Protein AF-A0A441TQZ9-F1 (afdb_monomer_lite)

Foldseek 3Di:
DDDDDPPDPPPQDPVNVLVVCVVVPHDSVVVVVVVPDPVVVVVVVVVVVVCVVVVQPAPDWDDDPPDIRHDDD

Radius of gyration: 15.76 Å; chains: 1; bounding box: 28×32×40 Å

Sequence (73 aa):
MKVPLPGAVAQLSEFDILTIARHVGLEVEQLKRDMEDRAIENVLERNCALAKELYINVTPALVLGDEVISGVL

Structure (mmCIF, N/CA/C/O backbone):
data_AF-A0A441TQZ9-F1
#
_entry.id   AF-A0A441TQZ9-F1
#
loop_
_atom_site.group_PDB
_atom_site.id
_atom_site.type_symbol
_atom_site.label_atom_id
_atom_site.label_alt_id
_atom_site.label_comp_id
_atom_site.label_asym_id
_atom_site.label_entity_id
_atom_site.label_seq_id
_atom_site.pdbx_PDB_ins_code
_atom_site.Cartn_x
_atom_site.Cartn_y
_atom_site.Cartn_z
_atom_site.occupancy
_atom_site.B_iso_or_equiv
_atom_site.auth_seq_id
_atom_site.auth_comp_id
_atom_site.auth_asym_id
_atom_site.auth_atom_id
_atom_site.pdbx_PDB_model_num
ATOM 1 N N . MET A 1 1 ? -13.976 19.891 7.919 1.00 44.12 1 MET A N 1
ATOM 2 C CA . MET A 1 1 ? -12.820 18.975 7.809 1.00 44.12 1 MET A CA 1
ATOM 3 C C . MET A 1 1 ? -12.363 19.012 6.358 1.00 44.12 1 MET A C 1
ATOM 5 O O . MET A 1 1 ? -13.198 18.793 5.490 1.00 44.12 1 MET A O 1
ATOM 9 N N . LYS A 1 2 ? -11.127 19.432 6.069 1.00 45.56 2 LYS A N 1
ATOM 10 C CA . LYS A 1 2 ? -10.646 19.582 4.687 1.00 45.56 2 LYS A CA 1
ATOM 11 C C . LYS A 1 2 ? -10.159 18.214 4.214 1.00 45.56 2 LYS A C 1
ATOM 13 O O . LYS A 1 2 ? -9.134 17.746 4.692 1.00 45.56 2 LYS A O 1
ATOM 18 N N . VAL A 1 3 ? -10.924 17.562 3.343 1.00 55.75 3 VAL A N 1
ATOM 19 C CA . VAL A 1 3 ? -10.467 16.350 2.649 1.00 55.75 3 VAL A CA 1
ATOM 20 C C . VAL A 1 3 ? -9.249 16.757 1.801 1.00 55.75 3 VAL A C 1
ATOM 22 O O . VAL A 1 3 ? -9.345 17.773 1.103 1.00 55.75 3 VAL A O 1
ATOM 25 N N . PRO A 1 4 ? -8.091 16.077 1.895 1.00 49.62 4 PRO A N 1
ATOM 26 C CA . PRO A 1 4 ? -6.925 16.443 1.099 1.00 49.62 4 PRO A CA 1
ATOM 27 C C . PRO A 1 4 ? -7.229 16.276 -0.396 1.00 49.62 4 PRO A C 1
ATOM 29 O O . PRO A 1 4 ? -7.933 15.349 -0.793 1.00 49.62 4 PRO A O 1
ATOM 32 N N . LEU A 1 5 ? -6.711 17.193 -1.215 1.00 44.81 5 LEU A N 1
ATOM 33 C CA . LEU A 1 5 ? -6.805 17.134 -2.677 1.00 44.81 5 LEU A CA 1
ATOM 34 C C . LEU A 1 5 ? -5.985 15.944 -3.224 1.00 44.81 5 LEU A C 1
ATOM 36 O O . LEU A 1 5 ? -4.918 15.659 -2.671 1.00 44.81 5 LEU A O 1
ATOM 40 N N . PRO A 1 6 ? -6.420 15.287 -4.318 1.00 41.53 6 PRO A N 1
ATOM 41 C CA . PRO A 1 6 ? -5.630 14.249 -4.974 1.00 41.53 6 PRO A CA 1
ATOM 42 C C . PRO A 1 6 ? -4.362 14.880 -5.564 1.00 41.53 6 PRO A C 1
ATOM 44 O O . PRO A 1 6 ? -4.459 15.831 -6.335 1.00 41.53 6 PRO A O 1
ATOM 47 N N . GLY A 1 7 ? -3.183 14.386 -5.177 1.00 49.03 7 GLY A N 1
ATOM 48 C CA . GLY A 1 7 ? -1.893 14.813 -5.744 1.00 49.03 7 GLY A CA 1
ATOM 49 C C . GLY A 1 7 ? -0.832 15.246 -4.728 1.00 49.03 7 GLY A C 1
ATOM 50 O O . GLY A 1 7 ? 0.346 15.291 -5.064 1.00 49.03 7 GLY A O 1
ATOM 51 N N . ALA A 1 8 ? -1.199 15.496 -3.469 1.00 48.53 8 ALA A N 1
ATOM 52 C CA . ALA A 1 8 ? -0.229 15.529 -2.378 1.00 48.53 8 ALA A CA 1
ATOM 53 C C . ALA A 1 8 ? -0.201 14.144 -1.727 1.00 48.53 8 ALA A C 1
ATOM 55 O O . ALA A 1 8 ? -1.256 13.638 -1.342 1.00 48.53 8 ALA A O 1
ATOM 56 N N . VAL A 1 9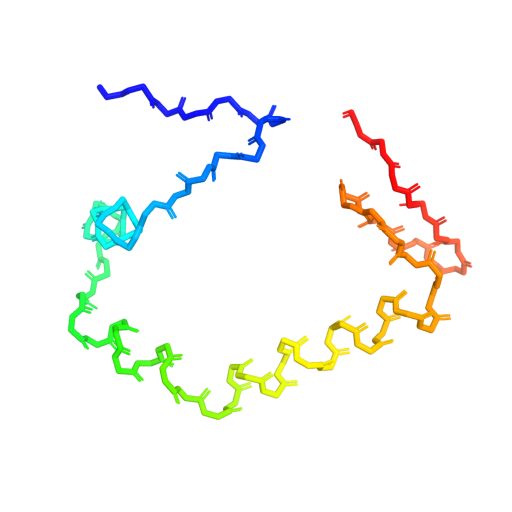 ? 0.981 13.538 -1.576 1.00 59.47 9 VAL A N 1
ATOM 57 C CA . VAL A 1 9 ? 1.163 12.407 -0.654 1.00 59.47 9 VAL A CA 1
ATOM 58 C C . VAL A 1 9 ? 0.897 12.964 0.742 1.00 59.47 9 VAL A C 1
ATOM 60 O O . VAL A 1 9 ? 1.778 13.522 1.391 1.00 59.47 9 VAL A O 1
ATOM 63 N N . ALA A 1 10 ? -0.367 12.951 1.159 1.00 62.59 10 ALA A N 1
ATOM 64 C CA . ALA A 1 10 ? -0.737 13.348 2.498 1.00 62.59 10 ALA A CA 1
ATOM 65 C C . ALA A 1 10 ? -0.096 12.322 3.426 1.00 62.59 10 ALA A C 1
ATOM 67 O O . ALA A 1 10 ? -0.409 11.133 3.359 1.00 62.59 10 ALA A O 1
ATOM 68 N N . GLN A 1 11 ? 0.842 12.775 4.252 1.00 80.62 11 GLN A N 1
ATOM 69 C CA . GLN A 1 11 ? 1.376 11.953 5.322 1.00 80.62 11 GLN A CA 1
ATOM 70 C C . GLN A 1 11 ? 0.239 11.760 6.329 1.00 80.62 11 GLN A C 1
ATOM 72 O O . GLN A 1 11 ? -0.049 12.646 7.129 1.00 80.62 11 GLN A O 1
ATOM 77 N N . LEU A 1 12 ? -0.475 10.642 6.205 1.00 89.06 12 LEU A N 1
ATOM 78 C CA . LEU A 1 12 ? -1.525 10.263 7.139 1.00 89.06 12 LEU A CA 1
ATOM 79 C C . LEU A 1 12 ? -0.864 9.632 8.360 1.00 89.06 12 LEU A C 1
ATOM 81 O O . LEU A 1 12 ? -0.108 8.668 8.236 1.00 89.06 12 LEU A O 1
ATOM 85 N N . SER A 1 13 ? -1.149 10.177 9.537 1.00 93.62 13 SER A N 1
ATOM 86 C CA . SER A 1 13 ? -0.818 9.501 10.786 1.00 9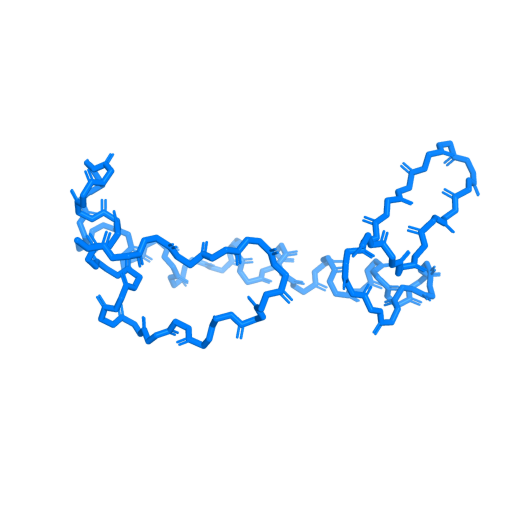3.62 13 SER A CA 1
ATOM 87 C C . SER A 1 13 ? -1.768 8.324 11.017 1.00 93.62 13 SER A C 1
ATOM 89 O O . SER A 1 13 ? -2.865 8.269 10.456 1.00 93.62 13 SER A O 1
ATOM 91 N N . GLU A 1 14 ? -1.394 7.403 11.904 1.00 92.88 14 GLU A N 1
ATOM 92 C CA . GLU A 1 14 ? -2.305 6.341 12.346 1.00 92.88 14 GLU A CA 1
ATOM 93 C C . GLU A 1 14 ? -3.611 6.926 12.912 1.00 92.88 14 GLU A C 1
ATOM 95 O O . GLU A 1 14 ? -4.698 6.432 12.624 1.00 92.88 14 GLU A O 1
ATOM 100 N N . PHE A 1 15 ? -3.532 8.049 13.634 1.00 94.31 15 PHE A N 1
ATOM 101 C CA . PHE A 1 15 ? -4.715 8.750 14.130 1.00 94.31 15 PHE A CA 1
ATOM 102 C C . PHE A 1 15 ? -5.654 9.194 12.997 1.00 94.31 15 PHE A C 1
ATOM 104 O O . PHE A 1 15 ? -6.872 9.015 13.107 1.00 94.31 15 PHE A O 1
ATOM 111 N N . ASP A 1 16 ? -5.109 9.738 11.905 1.00 94.94 16 ASP A N 1
ATOM 112 C CA . ASP A 1 16 ? -5.903 10.141 10.740 1.00 94.94 16 ASP A CA 1
ATOM 113 C C . ASP A 1 16 ? -6.580 8.924 10.099 1.00 94.94 16 ASP A C 1
ATOM 115 O O . ASP A 1 16 ? -7.783 8.953 9.828 1.00 94.94 16 ASP A O 1
ATOM 119 N N . ILE A 1 17 ? -5.834 7.828 9.931 1.00 95.44 17 ILE A N 1
ATOM 120 C CA . ILE A 1 17 ? -6.321 6.573 9.341 1.00 95.44 17 ILE A CA 1
ATOM 121 C C . ILE A 1 17 ? -7.486 6.005 10.158 1.00 95.44 17 ILE A C 1
ATOM 123 O O . ILE A 1 17 ? -8.558 5.745 9.609 1.00 95.44 17 ILE A O 1
ATOM 127 N N . LEU A 1 18 ? -7.324 5.863 11.477 1.00 96.50 18 LEU A N 1
ATOM 128 C CA . LEU A 1 18 ? -8.364 5.303 12.348 1.00 96.50 18 LEU A CA 1
ATOM 129 C C . LEU A 1 18 ? -9.576 6.240 12.489 1.00 96.50 18 LEU A C 1
ATOM 131 O O . LEU A 1 18 ? -10.703 5.786 12.717 1.00 96.50 18 LEU A O 1
ATOM 135 N N . THR A 1 19 ? -9.375 7.551 12.334 1.00 96.50 19 THR A N 1
ATOM 136 C CA . THR A 1 19 ? -10.468 8.531 12.276 1.00 96.50 19 THR A CA 1
ATOM 137 C C . THR A 1 19 ? -11.285 8.363 10.997 1.00 96.50 19 THR A C 1
ATOM 139 O O . THR A 1 19 ? -12.515 8.308 11.064 1.00 96.50 19 THR A O 1
ATOM 142 N N . ILE A 1 20 ? -10.621 8.223 9.846 1.00 96.75 20 ILE A N 1
ATOM 143 C CA . ILE A 1 20 ? -11.277 7.959 8.559 1.00 96.75 20 ILE A CA 1
ATOM 144 C C . ILE A 1 20 ? -12.017 6.620 8.610 1.00 96.75 20 ILE A C 1
ATOM 146 O O . ILE A 1 20 ? -13.190 6.577 8.248 1.00 96.75 20 ILE A O 1
ATOM 150 N N . ALA A 1 21 ? -11.384 5.562 9.125 1.00 97.38 21 ALA A N 1
ATOM 151 C CA . ALA A 1 21 ? -11.984 4.234 9.260 1.00 97.38 21 ALA A CA 1
ATOM 152 C C . ALA A 1 21 ? -13.319 4.278 10.018 1.00 97.38 21 ALA A C 1
ATOM 154 O O . ALA A 1 21 ? -14.338 3.783 9.537 1.00 97.38 21 ALA A O 1
ATOM 155 N N . ARG A 1 22 ? -13.341 4.961 11.165 1.00 97.75 22 ARG A N 1
ATOM 156 C CA . ARG A 1 22 ? -14.566 5.164 11.947 1.00 97.75 22 ARG A CA 1
ATOM 157 C C . ARG A 1 22 ? -15.612 5.973 11.186 1.00 97.75 22 ARG A C 1
ATOM 159 O O . ARG A 1 22 ? -16.796 5.666 11.263 1.00 97.75 22 ARG A O 1
ATOM 166 N N . HIS A 1 23 ? -15.186 7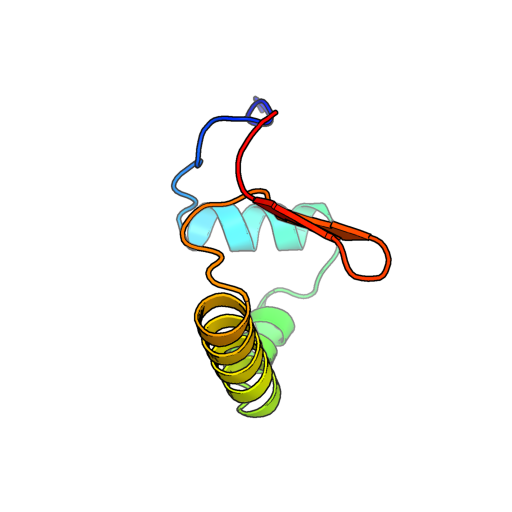.010 10.465 1.00 97.62 23 HIS A N 1
ATOM 167 C CA . HIS A 1 23 ? -16.085 7.863 9.690 1.00 97.62 23 HIS A CA 1
ATOM 168 C C . HIS A 1 23 ? -16.781 7.099 8.556 1.00 97.62 23 HIS A C 1
ATOM 170 O O . HIS A 1 23 ? -17.954 7.350 8.292 1.00 97.62 23 HIS A O 1
ATOM 176 N N . VAL A 1 24 ? -16.089 6.144 7.928 1.00 98.06 24 VAL A N 1
ATOM 177 C CA . VAL A 1 24 ? -16.664 5.276 6.885 1.00 98.06 24 VAL A CA 1
ATOM 178 C C . VAL A 1 24 ? -17.386 4.040 7.444 1.00 98.06 24 VAL A C 1
ATOM 180 O O . VAL A 1 24 ? -17.888 3.232 6.669 1.00 98.06 24 VAL A O 1
ATOM 183 N N . GLY A 1 25 ? -17.478 3.902 8.773 1.00 97.62 25 GLY A N 1
ATOM 184 C CA . GLY A 1 25 ? -18.258 2.858 9.445 1.00 97.62 25 GLY A CA 1
ATOM 185 C C . GLY A 1 25 ? -17.517 1.548 9.735 1.00 97.62 25 GLY A C 1
ATOM 186 O O . GLY A 1 25 ? -18.174 0.551 10.026 1.00 97.62 25 GLY A O 1
ATOM 187 N N . LEU A 1 26 ? -16.182 1.522 9.672 1.00 98.38 26 LEU A N 1
ATOM 188 C CA . LEU A 1 26 ? -15.393 0.348 10.064 1.00 98.38 26 LEU A CA 1
ATOM 189 C C . LEU A 1 26 ? -15.305 0.209 11.591 1.00 98.38 26 LEU A C 1
ATOM 191 O O . LEU A 1 26 ? -15.197 1.201 12.319 1.00 98.38 26 LEU A O 1
ATOM 195 N N . GLU A 1 27 ? -15.286 -1.038 12.068 1.00 98.38 27 GLU A N 1
ATOM 196 C CA . GLU A 1 27 ? -14.930 -1.357 13.452 1.00 98.38 27 GLU A CA 1
ATOM 197 C C . GLU A 1 27 ? -13.409 -1.221 13.603 1.00 98.38 27 GLU A C 1
ATOM 199 O O . GLU A 1 27 ? -12.630 -1.914 12.949 1.00 98.38 27 GLU A O 1
ATOM 204 N N . VAL A 1 28 ? -12.986 -0.261 14.422 1.00 98.06 28 VAL A N 1
ATOM 205 C CA . VAL A 1 28 ? -11.592 0.188 14.494 1.00 98.06 28 VAL A CA 1
ATOM 206 C C . VAL A 1 28 ? -10.686 -0.874 15.111 1.00 98.06 28 VAL A C 1
ATOM 208 O O . VAL A 1 28 ? -9.555 -1.041 14.660 1.00 98.06 28 VAL A O 1
ATOM 211 N N . GLU A 1 29 ? -11.156 -1.598 16.124 1.00 97.94 29 GLU A N 1
ATOM 212 C CA . GLU A 1 29 ? -10.329 -2.604 16.793 1.00 97.94 29 GLU A CA 1
ATOM 213 C C . GLU A 1 29 ? -10.153 -3.856 15.930 1.00 97.94 29 GLU A C 1
ATOM 215 O O . GLU A 1 29 ? -9.092 -4.478 15.943 1.00 97.94 29 GLU A O 1
ATOM 220 N N . GLN A 1 30 ? -11.158 -4.207 15.133 1.00 98.06 30 GLN A N 1
ATOM 221 C CA . GLN A 1 30 ? -11.057 -5.223 14.099 1.00 98.06 30 GLN A CA 1
ATOM 222 C C . GLN A 1 30 ? -10.094 -4.783 13.000 1.00 98.06 30 GLN A C 1
ATOM 224 O O . GLN A 1 30 ? -9.189 -5.545 12.692 1.00 98.06 30 GLN A O 1
ATOM 229 N N . LEU A 1 31 ? -10.205 -3.552 12.488 1.00 98.00 31 LEU A N 1
ATOM 230 C CA . LEU A 1 31 ? -9.277 -3.044 11.473 1.00 98.00 31 LEU A CA 1
ATOM 231 C C . LEU A 1 31 ? -7.814 -3.147 11.927 1.00 98.00 31 LEU A C 1
ATOM 233 O O . LEU A 1 31 ? -6.974 -3.592 11.155 1.00 98.00 31 LEU A O 1
ATOM 237 N N . LYS A 1 32 ? -7.506 -2.776 13.176 1.00 97.25 32 LYS A N 1
ATOM 238 C CA . LYS A 1 32 ? -6.145 -2.906 13.721 1.00 97.25 32 LYS A CA 1
ATOM 239 C C . LYS A 1 32 ? -5.647 -4.350 13.716 1.00 97.25 32 LYS A C 1
ATOM 241 O O . LYS A 1 32 ? -4.515 -4.588 13.320 1.00 97.25 32 LYS A O 1
ATOM 246 N N . ARG A 1 33 ? -6.489 -5.302 14.135 1.00 97.62 33 ARG A N 1
ATOM 247 C CA . ARG A 1 33 ? -6.144 -6.734 14.107 1.00 97.62 33 ARG A CA 1
ATOM 248 C C . ARG A 1 33 ? -5.941 -7.229 12.679 1.00 97.62 33 ARG A C 1
ATOM 250 O O . ARG A 1 33 ? -4.981 -7.939 12.414 1.00 97.62 33 ARG A O 1
ATOM 257 N N . ASP A 1 34 ? -6.819 -6.825 11.769 1.00 97.56 34 ASP A N 1
ATOM 258 C CA . ASP A 1 34 ? -6.760 -7.233 10.369 1.00 97.56 34 ASP A CA 1
ATOM 259 C C . ASP A 1 34 ? -5.496 -6.675 9.690 1.00 97.56 34 ASP A C 1
ATOM 261 O O . ASP A 1 34 ? -4.874 -7.376 8.900 1.00 97.56 34 ASP A O 1
ATOM 265 N N . MET A 1 35 ? -5.053 -5.459 10.042 1.00 96.31 35 MET A N 1
ATOM 266 C CA . MET A 1 35 ? -3.801 -4.860 9.550 1.00 96.31 35 MET A CA 1
ATOM 267 C C . MET A 1 35 ? -2.539 -5.665 9.911 1.00 96.31 35 MET A C 1
ATOM 269 O O . MET A 1 35 ? -1.524 -5.509 9.236 1.00 96.31 35 MET A O 1
ATOM 273 N N . GLU A 1 36 ? -2.586 -6.519 10.937 1.00 96.94 36 GLU A N 1
ATOM 274 C CA . GLU A 1 36 ? -1.477 -7.402 11.332 1.00 96.94 36 GLU A CA 1
ATOM 275 C C . GLU A 1 36 ? -1.476 -8.745 10.574 1.00 96.94 36 GLU A C 1
ATOM 277 O O . GLU A 1 36 ? -0.567 -9.564 10.747 1.00 96.94 36 GLU A O 1
ATOM 282 N N . ASP A 1 37 ? -2.478 -9.001 9.724 1.00 98.25 37 ASP A N 1
ATOM 283 C CA . ASP A 1 37 ? -2.595 -10.258 8.989 1.00 98.25 37 ASP A CA 1
ATOM 284 C C . ASP A 1 37 ? -1.439 -10.434 7.985 1.00 98.25 37 ASP A C 1
ATOM 286 O O . ASP A 1 37 ? -1.190 -9.611 7.097 1.00 98.25 37 ASP A O 1
ATOM 290 N N . ARG A 1 38 ? -0.760 -11.584 8.073 1.00 98.00 38 ARG A N 1
ATOM 291 C CA . ARG A 1 38 ? 0.313 -11.993 7.153 1.00 98.00 38 ARG A CA 1
ATOM 292 C C . ARG A 1 38 ? -0.137 -12.018 5.694 1.00 98.00 38 ARG A C 1
ATOM 294 O O . ARG A 1 38 ? 0.694 -11.826 4.811 1.00 98.00 38 ARG A O 1
ATOM 301 N N . ALA A 1 39 ? -1.414 -12.261 5.417 1.00 97.81 39 ALA A N 1
ATOM 302 C CA . ALA A 1 39 ? -1.953 -12.200 4.068 1.00 97.81 39 ALA A CA 1
ATOM 303 C C . ALA A 1 39 ? -1.851 -10.787 3.471 1.00 97.81 39 ALA A C 1
ATOM 305 O O . ALA A 1 39 ? -1.565 -10.669 2.279 1.00 97.81 39 ALA A O 1
ATOM 306 N N . ILE A 1 40 ? -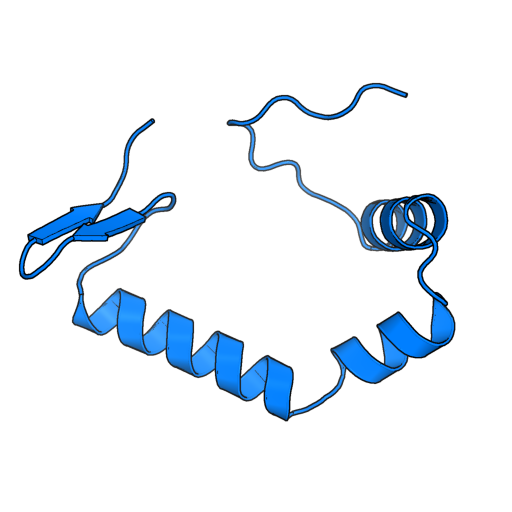2.022 -9.731 4.276 1.00 97.75 40 ILE A N 1
ATOM 307 C CA . ILE A 1 40 ? -1.868 -8.340 3.826 1.00 97.75 40 ILE A CA 1
ATOM 308 C C . ILE A 1 40 ? -0.398 -8.047 3.524 1.00 97.75 40 ILE A C 1
ATOM 310 O O . ILE A 1 40 ? -0.097 -7.562 2.432 1.00 97.75 40 ILE A O 1
ATOM 314 N N . GLU A 1 41 ? 0.516 -8.421 4.425 1.00 97.25 41 GLU A N 1
ATOM 315 C CA . GLU A 1 41 ? 1.965 -8.269 4.211 1.00 97.25 41 GLU A CA 1
ATOM 316 C C . GLU A 1 41 ? 2.406 -8.945 2.905 1.00 97.25 41 GLU A C 1
ATOM 318 O O . GLU A 1 41 ? 3.024 -8.321 2.044 1.00 97.25 41 GLU A O 1
ATOM 323 N N . ASN A 1 42 ? 1.983 -10.194 2.689 1.00 98.19 42 ASN A N 1
ATOM 324 C CA . ASN A 1 42 ? 2.316 -10.945 1.480 1.00 98.19 42 ASN A CA 1
AT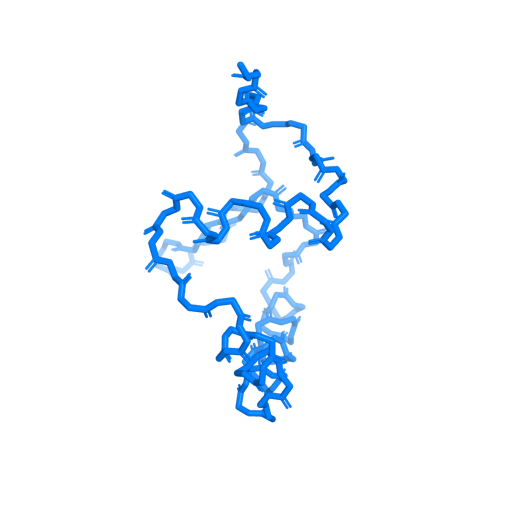OM 325 C C . ASN A 1 42 ? 1.800 -10.256 0.198 1.00 98.19 42 ASN A C 1
ATOM 327 O O . ASN A 1 42 ? 2.437 -10.337 -0.855 1.00 98.19 42 ASN A O 1
ATOM 331 N N . VAL A 1 43 ? 0.635 -9.596 0.248 1.00 98.06 43 VAL A N 1
ATOM 332 C CA . VAL A 1 43 ? 0.100 -8.835 -0.896 1.00 98.06 43 VAL A CA 1
ATOM 333 C C . VAL A 1 43 ? 0.936 -7.581 -1.158 1.00 98.06 43 VAL A C 1
ATOM 335 O O . VAL A 1 43 ? 1.225 -7.292 -2.321 1.00 98.06 43 VAL A O 1
ATOM 338 N N . LEU A 1 44 ? 1.360 -6.864 -0.114 1.00 97.06 44 LEU A N 1
ATOM 339 C CA . LEU A 1 44 ? 2.232 -5.693 -0.241 1.00 97.06 44 LEU A CA 1
ATOM 340 C C . LEU A 1 44 ? 3.598 -6.075 -0.826 1.00 97.06 44 LEU A C 1
ATOM 342 O O . LEU A 1 44 ? 4.048 -5.450 -1.789 1.00 97.06 44 LEU A O 1
ATOM 346 N N . GLU A 1 45 ? 4.220 -7.138 -0.313 1.00 97.94 45 GLU A N 1
ATOM 347 C CA . GLU A 1 45 ? 5.488 -7.671 -0.823 1.00 97.94 45 GLU A CA 1
ATOM 348 C C . GLU A 1 45 ? 5.378 -8.070 -2.301 1.00 97.94 45 GLU A C 1
ATOM 350 O O . GLU A 1 45 ? 6.218 -7.679 -3.118 1.00 97.94 45 GLU A O 1
ATOM 355 N N . ARG A 1 46 ? 4.307 -8.787 -2.671 1.00 98.12 46 ARG A N 1
ATOM 356 C CA . ARG A 1 46 ? 4.053 -9.197 -4.059 1.00 98.12 46 ARG A CA 1
ATOM 357 C C . ARG A 1 46 ? 3.859 -8.001 -4.987 1.00 98.12 46 ARG A C 1
ATOM 359 O O . ARG A 1 46 ? 4.412 -7.996 -6.083 1.00 98.12 46 ARG A O 1
ATOM 366 N N . ASN A 1 47 ? 3.107 -6.987 -4.565 1.00 96.69 47 ASN A N 1
ATOM 367 C CA . ASN A 1 47 ? 2.889 -5.784 -5.369 1.00 96.69 47 ASN A CA 1
ATOM 368 C C . ASN A 1 47 ? 4.194 -4.992 -5.557 1.00 96.69 47 ASN A C 1
ATOM 370 O O . ASN A 1 47 ? 4.476 -4.530 -6.661 1.00 96.69 47 ASN A O 1
ATOM 374 N N . CYS A 1 48 ? 5.027 -4.892 -4.516 1.00 95.88 48 CYS A N 1
ATOM 375 C CA . CYS A 1 48 ? 6.355 -4.283 -4.602 1.00 95.88 48 CYS A CA 1
ATOM 376 C C . CYS A 1 48 ? 7.301 -5.062 -5.530 1.00 95.88 48 CYS A C 1
ATOM 378 O O . CYS A 1 48 ? 8.086 -4.449 -6.254 1.00 95.88 48 CYS A O 1
ATOM 380 N N . ALA A 1 49 ? 7.251 -6.398 -5.519 1.00 97.56 49 ALA A N 1
ATOM 381 C CA . ALA A 1 49 ? 8.026 -7.230 -6.438 1.00 97.56 49 ALA A CA 1
ATOM 382 C C . ALA A 1 49 ? 7.571 -7.032 -7.892 1.00 97.56 49 ALA A C 1
ATOM 384 O O . ALA A 1 49 ? 8.399 -6.753 -8.756 1.00 97.56 49 ALA A O 1
ATOM 385 N N . LEU A 1 50 ? 6.258 -7.058 -8.135 1.00 96.31 50 LEU A N 1
ATOM 386 C CA . LEU A 1 50 ? 5.680 -6.818 -9.456 1.00 96.31 50 LEU A CA 1
ATOM 387 C C . LEU A 1 50 ? 6.042 -5.428 -10.000 1.00 96.31 50 LEU A C 1
ATOM 389 O O . LEU A 1 50 ? 6.405 -5.297 -11.165 1.00 96.31 50 LEU A O 1
ATOM 393 N N . ALA A 1 51 ? 6.006 -4.389 -9.160 1.00 95.38 51 ALA A N 1
ATOM 394 C CA . ALA A 1 51 ? 6.422 -3.046 -9.559 1.00 95.38 51 ALA A CA 1
ATOM 395 C C . ALA A 1 51 ? 7.886 -3.012 -10.036 1.00 95.38 51 ALA A C 1
ATOM 397 O O . ALA A 1 51 ? 8.183 -2.379 -11.047 1.00 95.38 51 ALA A O 1
ATOM 398 N N . LYS A 1 52 ? 8.792 -3.743 -9.367 1.00 95.25 52 LYS A N 1
ATOM 399 C CA . LYS A 1 52 ? 10.201 -3.860 -9.788 1.00 95.25 52 LYS A CA 1
ATOM 400 C C . LYS A 1 52 ? 10.340 -4.579 -11.129 1.00 95.25 52 LYS A C 1
ATOM 402 O O . LYS A 1 52 ? 11.110 -4.125 -11.969 1.00 95.25 52 LYS A O 1
ATOM 407 N N . GLU A 1 53 ? 9.605 -5.670 -11.331 1.00 96.19 53 GLU A N 1
ATOM 408 C C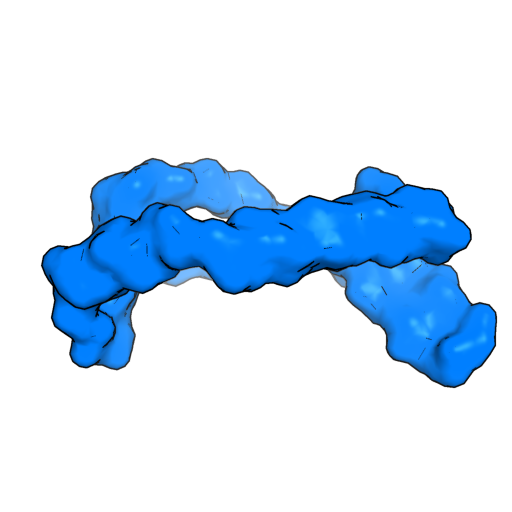A . GLU A 1 53 ? 9.620 -6.443 -12.584 1.00 96.19 53 GLU A CA 1
ATOM 409 C C . GLU A 1 53 ? 9.100 -5.632 -13.778 1.00 96.19 53 GLU A C 1
ATOM 411 O O . GLU A 1 53 ? 9.619 -5.755 -14.884 1.00 96.19 53 GLU A O 1
ATOM 416 N N . LEU A 1 54 ? 8.117 -4.759 -13.543 1.00 94.81 54 LEU A N 1
ATOM 417 C CA . LEU A 1 54 ? 7.531 -3.873 -14.552 1.00 94.81 54 LEU A CA 1
ATOM 418 C C . LEU A 1 54 ? 8.244 -2.515 -14.673 1.00 94.81 54 LEU A C 1
ATOM 420 O O . LEU A 1 54 ? 7.759 -1.636 -15.383 1.00 94.81 54 LEU A O 1
ATOM 424 N N . TYR A 1 55 ? 9.375 -2.320 -13.985 1.00 93.12 55 TYR A N 1
ATOM 425 C CA . TYR A 1 55 ? 10.123 -1.054 -13.943 1.00 93.12 55 TYR A CA 1
ATOM 426 C C . TYR A 1 55 ? 9.292 0.166 -13.481 1.00 93.12 55 TYR A C 1
ATOM 428 O O . TYR A 1 55 ? 9.590 1.311 -13.832 1.00 93.12 55 TYR A O 1
ATOM 436 N N . ILE A 1 56 ? 8.271 -0.061 -12.649 1.00 93.88 56 ILE A N 1
ATOM 437 C CA . ILE A 1 56 ? 7.432 0.974 -12.035 1.00 93.88 56 ILE A CA 1
ATOM 438 C C . ILE A 1 56 ? 8.156 1.526 -10.804 1.00 93.88 56 ILE A C 1
ATOM 440 O O . ILE A 1 56 ? 8.176 0.911 -9.738 1.00 93.88 56 ILE A O 1
ATOM 444 N N . ASN A 1 57 ? 8.741 2.714 -10.952 1.00 90.25 57 ASN A N 1
ATOM 445 C CA . ASN A 1 57 ? 9.519 3.373 -9.893 1.00 90.25 57 ASN A CA 1
ATOM 446 C C . ASN A 1 57 ? 8.777 4.537 -9.216 1.00 90.25 57 ASN A C 1
ATOM 448 O O . ASN A 1 57 ? 9.283 5.124 -8.261 1.00 90.25 57 ASN A O 1
ATOM 452 N N . VAL A 1 58 ? 7.599 4.902 -9.723 1.00 88.00 58 VAL A N 1
ATOM 453 C CA . VAL A 1 58 ? 6.779 6.020 -9.241 1.00 88.00 58 VAL A CA 1
ATOM 454 C C . VAL A 1 58 ? 5.304 5.634 -9.261 1.00 88.00 58 VAL A C 1
ATOM 456 O O . VAL A 1 58 ? 4.899 4.733 -9.990 1.00 88.00 58 VAL A O 1
ATOM 459 N N . THR A 1 59 ? 4.495 6.333 -8.469 1.00 89.94 59 THR A N 1
ATOM 460 C CA . THR A 1 59 ? 3.032 6.209 -8.479 1.00 89.94 59 THR A CA 1
ATOM 461 C C . THR A 1 59 ? 2.409 7.564 -8.854 1.00 89.94 59 THR A C 1
ATOM 463 O O . THR A 1 59 ? 2.998 8.596 -8.526 1.00 89.94 59 THR A O 1
ATOM 466 N N . PRO A 1 60 ? 1.255 7.606 -9.546 1.00 92.31 60 PRO A N 1
ATOM 467 C CA . PRO A 1 60 ? 0.492 6.463 -10.048 1.00 92.31 60 PRO A CA 1
ATOM 468 C C . PRO A 1 60 ? 1.175 5.760 -11.235 1.00 92.31 60 PRO A C 1
ATOM 470 O O . PRO A 1 60 ? 2.025 6.334 -11.912 1.00 92.31 60 PRO A O 1
ATOM 473 N N . ALA A 1 61 ? 0.786 4.507 -11.467 1.00 92.25 61 ALA A N 1
ATOM 474 C CA . ALA A 1 61 ? 1.135 3.730 -12.652 1.00 92.25 61 ALA A CA 1
ATOM 475 C C . ALA A 1 61 ? -0.063 2.861 -13.069 1.00 92.25 61 ALA A C 1
ATOM 477 O O . ALA A 1 61 ? -0.816 2.396 -12.210 1.00 92.25 61 ALA A O 1
ATOM 478 N N . LEU A 1 62 ? -0.235 2.651 -14.373 1.00 93.25 62 LEU A N 1
ATOM 479 C CA . LEU A 1 62 ? -1.309 1.871 -14.984 1.00 93.25 62 LEU A CA 1
ATOM 480 C C . LEU A 1 62 ? -0.715 0.876 -15.988 1.00 93.25 62 LEU A C 1
ATOM 482 O O . LEU A 1 62 ? 0.122 1.246 -16.804 1.00 93.25 62 LEU A O 1
ATOM 486 N N . VAL A 1 63 ? -1.176 -0.374 -15.953 1.00 93.94 63 VAL A N 1
ATOM 487 C CA . VAL A 1 63 ? -0.839 -1.399 -16.952 1.00 93.94 63 VAL A CA 1
ATOM 488 C C . VAL A 1 63 ? -2.049 -1.599 -17.862 1.00 93.94 63 VAL A C 1
ATOM 490 O O . VAL A 1 63 ? -3.138 -1.900 -17.368 1.00 93.94 63 VAL A O 1
ATOM 493 N N . LEU A 1 64 ? -1.874 -1.424 -19.174 1.00 94.44 64 LEU A N 1
ATOM 494 C CA . LEU A 1 64 ? -2.923 -1.577 -20.184 1.00 94.44 64 LEU A CA 1
ATOM 495 C C . LEU A 1 64 ? -2.436 -2.519 -21.290 1.00 94.44 64 LEU A C 1
ATOM 497 O O . LEU A 1 64 ? -1.672 -2.127 -22.165 1.00 94.44 64 LEU A O 1
ATOM 501 N N . GLY A 1 65 ? -2.892 -3.772 -21.255 1.00 94.38 65 GLY A N 1
ATOM 502 C CA . GLY A 1 65 ? -2.382 -4.795 -22.166 1.00 94.38 65 GLY A CA 1
ATOM 503 C C . GLY A 1 65 ? -0.907 -5.084 -21.885 1.00 94.38 65 GLY A C 1
ATOM 504 O O . GLY A 1 65 ? -0.563 -5.496 -20.780 1.00 94.38 65 GLY A O 1
ATOM 505 N N . ASP A 1 66 ? -0.061 -4.880 -22.888 1.00 94.12 66 ASP A N 1
ATOM 506 C CA . ASP A 1 66 ? 1.396 -5.010 -22.831 1.00 94.12 66 ASP A CA 1
ATOM 507 C C . ASP A 1 66 ? 2.121 -3.682 -22.541 1.00 94.12 66 ASP A C 1
ATOM 509 O O . ASP A 1 66 ? 3.348 -3.661 -22.433 1.00 94.12 66 ASP A O 1
ATOM 513 N N . GLU A 1 67 ? 1.383 -2.582 -22.370 1.00 93.12 67 GLU A N 1
ATOM 514 C CA . GLU A 1 67 ? 1.940 -1.260 -22.088 1.00 93.12 67 GLU A CA 1
ATOM 515 C C . GLU A 1 67 ? 1.925 -0.933 -20.585 1.00 93.12 67 GLU A C 1
ATOM 517 O O . GLU A 1 67 ? 0.924 -1.129 -19.887 1.00 93.12 67 GLU A O 1
ATOM 522 N N . VAL A 1 68 ? 3.038 -0.380 -20.088 1.00 93.00 68 VAL A N 1
ATOM 523 C CA . VAL A 1 68 ? 3.156 0.173 -18.731 1.00 93.00 68 VAL A CA 1
ATOM 524 C C . VAL A 1 68 ? 3.227 1.696 -18.815 1.00 93.00 68 VAL A C 1
ATOM 526 O O . VAL A 1 68 ? 4.228 2.266 -19.247 1.00 93.00 68 VAL A O 1
ATOM 529 N N . ILE A 1 69 ? 2.177 2.360 -18.341 1.00 91.56 69 ILE A N 1
ATOM 530 C CA . ILE A 1 69 ? 2.073 3.815 -18.227 1.00 91.56 69 ILE A CA 1
ATOM 531 C C . ILE A 1 69 ? 2.451 4.175 -16.785 1.00 91.56 69 ILE A C 1
ATOM 533 O O . ILE A 1 69 ? 1.611 4.162 -15.886 1.00 91.56 69 ILE A O 1
ATOM 537 N N . SER A 1 70 ? 3.743 4.405 -16.533 1.00 85.94 70 SER A N 1
ATOM 538 C CA . SER A 1 70 ? 4.271 4.698 -15.193 1.00 85.94 70 SER A CA 1
ATOM 539 C C . SER A 1 70 ? 4.573 6.181 -15.017 1.00 85.94 70 SER A C 1
ATOM 541 O O . SER A 1 70 ? 5.328 6.771 -15.788 1.00 85.94 70 SER A O 1
ATOM 543 N N . GLY A 1 71 ? 4.071 6.746 -13.923 1.00 75.19 71 GLY A N 1
ATOM 544 C CA . GLY A 1 71 ? 4.124 8.175 -13.671 1.00 75.19 71 GLY A CA 1
ATOM 545 C C . GLY A 1 71 ? 3.047 8.927 -14.449 1.00 75.19 71 GLY A C 1
ATOM 546 O O . GLY A 1 71 ? 2.642 8.526 -15.535 1.00 75.19 71 GLY A O 1
ATOM 547 N N . VAL A 1 72 ? 2.667 10.071 -13.877 1.00 62.22 72 VAL A N 1
ATOM 548 C CA . VAL A 1 72 ? 1.776 11.107 -14.426 1.00 62.22 72 VAL A CA 1
ATOM 549 C C . VAL A 1 72 ? 0.273 10.896 -14.180 1.00 62.22 72 VAL A C 1
ATOM 551 O O . VAL A 1 72 ? -0.362 10.036 -14.782 1.00 62.22 72 VAL A O 1
ATOM 554 N N . LEU A 1 73 ? -0.288 11.779 -13.339 1.00 51.38 73 LEU A N 1
ATOM 555 C CA . LEU A 1 73 ? -1.379 12.706 -13.688 1.00 51.38 73 LEU A CA 1
ATOM 556 C C . LEU A 1 73 ? -1.078 14.078 -13.072 1.00 51.38 73 LEU A C 1
ATOM 558 O O . LEU A 1 73 ? -0.628 14.095 -11.903 1.00 51.38 73 LEU A O 1
#

Secondary structure (DSSP, 8-state):
--PPPTTS-----HHHHHHHHHHTT--HHHHHHHHT-HHHHHHHHHHHHHHHHTT--SSSEEEETTEEEES--

pLDDT: mean 87.72, std 16.88, range [41.53, 98.38]